Protein AF-A0A0T9P8U3-F1 (afdb_monomer_lite)

Secondary structure (DSSP, 8-state):
-GGG-EEEEEEEEEEETTEEEEEEEEEEEETTEEEEEEEEEETTS-EEEEEEEEEEEEETTTTEEEEEEEEEEE-S-TTHHHHHHHHH---EE-S-EEEE-SSSEEEEE--S-SS----EEEEES--

Organism: NCBI:txid1288385

Radius of gyration: 14.66 Å; chains: 1; bounding box: 38×22×43 Å

pLDDT: mean 82.55, std 10.93, range [45.12, 93.94]

Foldseek 3Di:
DVLPAAKWWWWDWDDDPPWIKIKIKIWGDDDFKIWIKIFIATPVRDTFKIWIKMWGDPDPVFRKTKIDTPDMDGDDDPCSVVVCCQRHDIWMQTNWDWDDPDSFWIWIQGPDTHPCNDTIIIGHPPD

Sequence (127 aa):
MKDIEGYWEVNCCFNHSPNSYHVYSRINIMEREIKSSADVYDASHRVKARRDIVF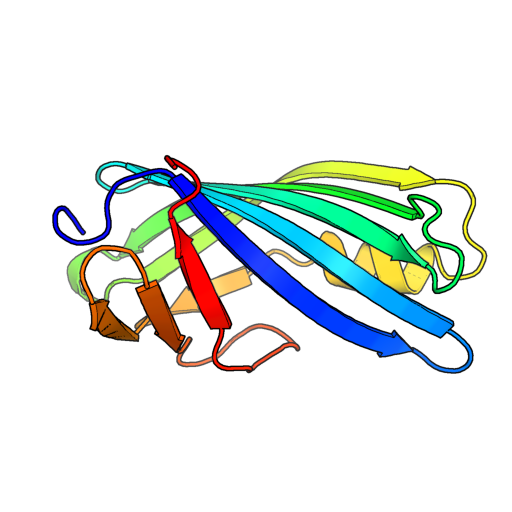SVLDVSNNIFTGKVLALSIINNDDSKYLNDFLNTPYTISHPIFYRLNRNTIFLEQSQGHPVDSLRLLTRADK

Structure (mmCIF, N/CA/C/O backbone):
data_AF-A0A0T9P8U3-F1
#
_entry.id   AF-A0A0T9P8U3-F1
#
loop_
_atom_site.group_PDB
_atom_site.id
_atom_site.type_symbol
_atom_site.label_atom_id
_atom_site.label_alt_id
_atom_site.label_comp_id
_atom_site.label_asym_id
_atom_site.label_entity_id
_atom_site.label_seq_id
_atom_site.pdbx_PDB_ins_code
_atom_site.Cartn_x
_atom_site.Cartn_y
_atom_site.Cartn_z
_atom_site.occupancy
_atom_site.B_iso_or_equiv
_atom_site.auth_seq_id
_atom_site.auth_comp_id
_atom_site.auth_asym_id
_atom_site.auth_atom_id
_atom_site.pdbx_PDB_model_num
ATOM 1 N N . MET A 1 1 ? -10.465 -0.159 14.237 1.00 70.19 1 MET A N 1
ATOM 2 C CA . MET A 1 1 ? -10.253 -0.644 12.856 1.00 70.19 1 MET A CA 1
ATOM 3 C C . MET A 1 1 ? -11.430 -1.419 12.273 1.00 70.19 1 MET A C 1
ATOM 5 O O .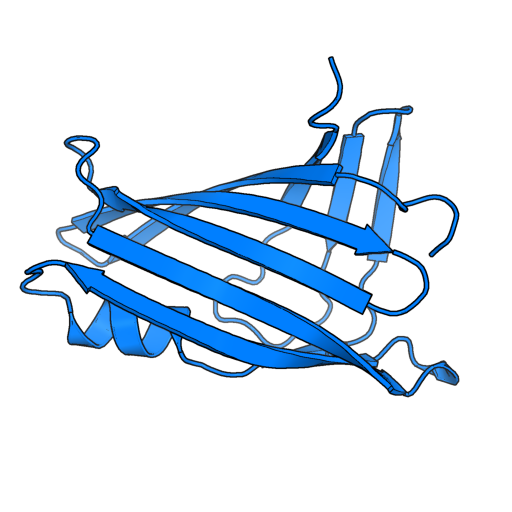 MET A 1 1 ? -11.521 -1.431 11.058 1.00 70.19 1 MET A O 1
ATOM 9 N N . LYS A 1 2 ? -12.354 -1.990 13.068 1.00 78.50 2 LYS A N 1
ATOM 10 C CA . LYS A 1 2 ? -13.522 -2.734 12.543 1.00 78.50 2 LYS A CA 1
ATOM 11 C C . LYS A 1 2 ? -14.256 -2.038 11.386 1.00 78.50 2 LYS A C 1
ATOM 13 O O . LYS A 1 2 ? -14.593 -2.669 10.396 1.00 78.50 2 LYS A O 1
ATOM 18 N N . ASP A 1 3 ? -14.423 -0.719 11.457 1.00 77.19 3 ASP A N 1
ATOM 19 C CA . ASP A 1 3 ? -15.159 0.044 10.435 1.00 77.19 3 ASP A CA 1
ATOM 20 C C . ASP A 1 3 ? -14.454 0.161 9.076 1.00 77.19 3 ASP A C 1
ATOM 22 O O . ASP A 1 3 ? -15.090 0.517 8.079 1.00 77.19 3 ASP A O 1
ATOM 26 N N . ILE A 1 4 ? -13.150 -0.117 9.039 1.00 80.44 4 ILE A N 1
ATOM 27 C CA . ILE A 1 4 ? -12.297 -0.052 7.847 1.00 80.44 4 ILE A CA 1
ATOM 28 C C . ILE A 1 4 ? -11.791 -1.438 7.427 1.00 80.44 4 ILE A C 1
ATOM 30 O O . ILE A 1 4 ? -10.989 -1.541 6.502 1.00 80.44 4 ILE A O 1
ATOM 34 N N . GLU A 1 5 ? -12.267 -2.503 8.080 1.00 88.88 5 GLU A N 1
ATOM 35 C CA . GLU A 1 5 ? -11.923 -3.871 7.706 1.00 88.88 5 GLU A CA 1
ATOM 36 C C . GLU A 1 5 ? -12.385 -4.206 6.281 1.00 88.88 5 GLU A C 1
ATOM 38 O O . GLU A 1 5 ? -13.395 -3.694 5.759 1.00 88.88 5 GLU A O 1
ATOM 43 N N . GLY A 1 6 ? -11.606 -5.084 5.655 1.00 88.75 6 GLY A N 1
ATOM 44 C CA . GLY A 1 6 ? -11.848 -5.626 4.327 1.00 88.75 6 GLY A CA 1
ATOM 45 C C . GLY A 1 6 ? -10.718 -5.363 3.339 1.00 88.75 6 GLY A C 1
ATOM 46 O O . GLY A 1 6 ? -9.607 -4.962 3.700 1.00 88.75 6 GLY A O 1
ATOM 47 N N . TYR A 1 7 ? -11.046 -5.611 2.073 1.00 90.75 7 TYR A N 1
ATOM 48 C CA . TYR A 1 7 ? -10.127 -5.539 0.948 1.00 90.75 7 TYR A CA 1
ATOM 49 C C . TYR A 1 7 ? -10.246 -4.203 0.224 1.00 90.75 7 TYR A C 1
ATOM 51 O O . TYR A 1 7 ? -11.337 -3.761 -0.150 1.00 90.75 7 TYR A O 1
ATOM 59 N N . TRP A 1 8 ? -9.097 -3.577 0.017 1.00 90.50 8 TRP A N 1
ATOM 60 C CA . TRP A 1 8 ? -8.959 -2.245 -0.538 1.00 90.50 8 TRP A CA 1
ATOM 61 C C . TRP A 1 8 ? -7.917 -2.226 -1.641 1.00 90.50 8 TRP A C 1
ATOM 63 O O . TRP A 1 8 ? -6.924 -2.948 -1.599 1.00 90.50 8 TRP A O 1
ATOM 73 N N . GLU A 1 9 ? -8.104 -1.324 -2.585 1.00 90.50 9 GLU A N 1
ATOM 74 C CA . GLU A 1 9 ? -7.157 -1.048 -3.649 1.00 90.50 9 GLU A CA 1
ATOM 75 C C . GLU A 1 9 ? -6.734 0.409 -3.595 1.00 90.50 9 GLU A C 1
ATOM 77 O O . GLU A 1 9 ? -7.541 1.303 -3.317 1.00 90.50 9 GLU A O 1
ATOM 82 N N . VAL A 1 10 ? -5.458 0.645 -3.877 1.00 87.88 10 VAL A N 1
ATOM 83 C CA . VAL A 1 10 ? -4.893 1.980 -4.017 1.00 87.88 10 VAL A CA 1
ATOM 84 C C . VAL A 1 10 ? -3.968 2.014 -5.219 1.00 87.88 10 VAL A C 1
ATOM 86 O O . VAL A 1 10 ? -3.143 1.125 -5.424 1.00 87.88 10 VAL A O 1
ATOM 89 N N . ASN A 1 11 ? -4.101 3.080 -5.994 1.00 87.50 11 ASN A N 1
ATOM 90 C CA . ASN A 1 11 ? -3.226 3.386 -7.109 1.00 87.50 11 ASN A CA 1
ATOM 91 C C . ASN A 1 11 ? -2.470 4.669 -6.789 1.00 87.50 11 ASN A C 1
ATOM 93 O O . ASN A 1 11 ? -3.069 5.641 -6.323 1.00 87.50 11 ASN A O 1
ATOM 97 N N . CYS A 1 12 ? -1.166 4.688 -7.033 1.00 85.44 12 CYS A N 1
ATOM 98 C CA . CYS A 1 12 ? -0.399 5.925 -7.020 1.00 85.44 12 CYS A CA 1
ATOM 99 C C . CYS A 1 12 ? 0.664 5.920 -8.112 1.00 85.44 12 CYS A C 1
ATOM 101 O O . CYS A 1 12 ? 1.083 4.869 -8.594 1.00 85.44 12 CYS A O 1
ATOM 103 N N . CYS A 1 13 ? 1.106 7.113 -8.492 1.00 87.06 13 CYS A N 1
ATOM 104 C CA . CYS A 1 13 ? 2.217 7.290 -9.413 1.00 87.06 13 CYS A CA 1
ATOM 105 C C . CYS A 1 13 ? 3.362 7.989 -8.688 1.00 87.06 13 CYS A C 1
ATOM 107 O O . CYS A 1 13 ? 3.126 8.863 -7.853 1.00 87.06 13 CYS A O 1
ATOM 109 N N . PHE A 1 14 ? 4.595 7.639 -9.034 1.00 84.50 14 PHE A N 1
ATOM 110 C CA . PHE A 1 14 ? 5.769 8.406 -8.636 1.00 84.50 14 PHE A CA 1
ATOM 111 C C . PHE A 1 14 ? 6.739 8.523 -9.809 1.00 84.50 14 PHE A C 1
ATOM 113 O O . PHE A 1 14 ? 6.782 7.667 -10.694 1.00 84.50 14 PHE A O 1
ATOM 120 N N . ASN A 1 15 ? 7.517 9.600 -9.808 1.00 85.25 15 ASN A N 1
ATOM 121 C CA . ASN A 1 15 ? 8.500 9.881 -10.844 1.00 85.25 15 ASN A CA 1
ATOM 122 C C . ASN A 1 15 ? 9.904 9.767 -10.255 1.00 85.25 15 ASN A C 1
ATOM 124 O O . ASN A 1 15 ? 10.188 10.328 -9.199 1.00 85.25 15 ASN A O 1
ATOM 128 N N . HIS A 1 16 ? 10.783 9.083 -10.973 1.00 85.25 16 HIS A N 1
ATOM 129 C CA . HIS A 1 16 ? 12.217 9.080 -10.743 1.00 85.25 16 HIS A CA 1
ATOM 130 C C . HIS A 1 16 ? 12.887 9.281 -12.098 1.00 85.25 16 HIS A C 1
ATOM 132 O O . HIS A 1 16 ? 13.039 8.330 -12.856 1.00 85.25 16 HIS A O 1
ATOM 138 N N . SER A 1 17 ? 13.183 10.542 -12.436 1.00 80.88 17 SER A N 1
ATOM 139 C CA . SER A 1 17 ? 13.630 10.939 -13.778 1.00 80.88 17 SER A CA 1
ATOM 140 C C . SER A 1 17 ? 14.756 10.033 -14.300 1.00 80.88 17 SER A C 1
ATOM 142 O O . SER A 1 17 ? 15.737 9.847 -13.580 1.00 80.88 17 SER A O 1
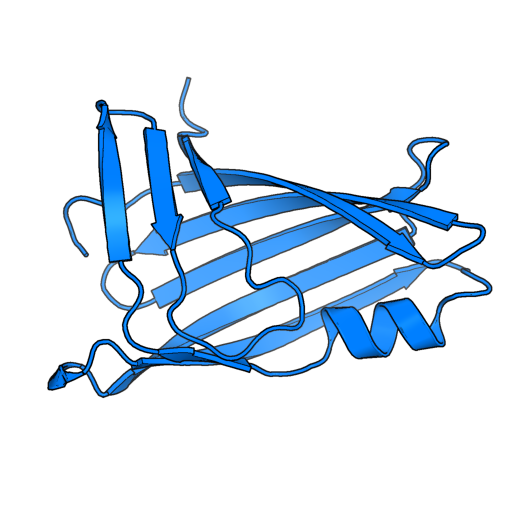ATOM 144 N N . PRO A 1 18 ? 14.650 9.497 -15.531 1.00 85.31 18 PRO A N 1
ATOM 145 C CA . PRO A 1 18 ? 13.649 9.803 -16.564 1.00 85.31 18 PRO A CA 1
ATOM 146 C C . PRO A 1 18 ? 12.357 8.967 -16.480 1.00 85.31 18 PRO A C 1
ATOM 148 O O . PRO A 1 18 ? 11.486 9.092 -17.338 1.00 85.31 18 PRO A O 1
ATOM 151 N N . ASN A 1 19 ? 12.230 8.101 -15.477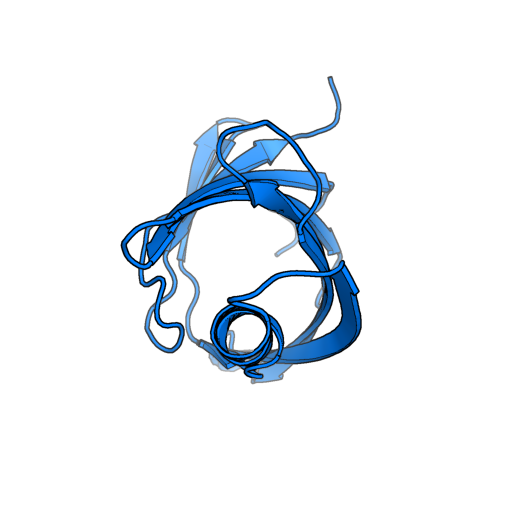 1.00 85.44 19 ASN A N 1
ATOM 152 C CA . ASN A 1 19 ? 11.182 7.095 -15.387 1.00 85.44 19 ASN A CA 1
ATOM 153 C C . ASN A 1 19 ? 9.964 7.565 -14.578 1.00 85.44 19 ASN A C 1
ATOM 155 O O . ASN A 1 19 ? 10.060 8.306 -13.596 1.00 85.44 19 ASN A O 1
ATOM 159 N N . SER A 1 20 ? 8.800 7.057 -14.974 1.00 89.06 20 SER A N 1
ATOM 160 C CA . SER A 1 20 ? 7.543 7.173 -14.236 1.00 89.06 20 SER A CA 1
ATOM 161 C C . SER A 1 20 ? 7.031 5.781 -13.918 1.00 89.06 20 SER A C 1
ATOM 163 O O . SER A 1 20 ? 7.038 4.895 -14.777 1.00 89.06 20 SER A O 1
ATOM 165 N N . TYR A 1 21 ? 6.567 5.610 -12.688 1.00 89.94 21 TYR A N 1
ATOM 166 C CA . TYR A 1 21 ? 6.102 4.334 -12.178 1.00 89.94 21 TYR A CA 1
ATOM 167 C C . TYR A 1 21 ? 4.664 4.439 -11.695 1.00 89.94 21 TYR A C 1
ATOM 169 O O . TYR A 1 21 ? 4.295 5.396 -11.014 1.00 89.94 21 TYR A O 1
ATOM 177 N N . HIS A 1 22 ? 3.872 3.423 -12.018 1.00 92.06 22 HIS A N 1
ATOM 178 C CA . HIS A 1 22 ? 2.528 3.232 -11.495 1.00 92.06 22 HIS A CA 1
ATOM 179 C C . HIS A 1 22 ? 2.537 2.092 -10.480 1.00 92.06 22 HIS A C 1
ATOM 181 O O . HIS A 1 22 ? 2.990 0.990 -10.782 1.00 92.06 22 HIS A O 1
ATOM 187 N N . VAL A 1 23 ? 2.039 2.349 -9.278 1.00 90.12 23 VAL A N 1
ATOM 188 C CA . VAL A 1 23 ? 1.957 1.375 -8.193 1.00 90.12 23 VAL A CA 1
ATOM 189 C C . VAL A 1 23 ? 0.502 1.030 -7.962 1.00 90.12 23 VAL A C 1
ATOM 191 O O . VAL A 1 23 ? -0.275 1.871 -7.514 1.00 90.12 23 VAL A O 1
ATOM 194 N N . TYR A 1 24 ? 0.163 -0.229 -8.196 1.00 91.75 24 TYR A N 1
ATOM 195 C CA . TYR A 1 24 ? -1.130 -0.785 -7.835 1.00 91.75 24 TYR A CA 1
ATOM 196 C C . TYR A 1 24 ? -0.964 -1.639 -6.587 1.00 91.75 24 TYR A C 1
ATOM 198 O O . TYR A 1 24 ? -0.266 -2.655 -6.616 1.00 91.75 24 TYR A O 1
ATOM 206 N N . SER A 1 25 ? -1.576 -1.219 -5.479 1.00 89.75 25 SER A N 1
ATOM 207 C CA . SER A 1 25 ? -1.522 -1.957 -4.218 1.00 89.75 25 SER A CA 1
ATOM 208 C C . SER A 1 25 ? -2.886 -2.507 -3.825 1.00 89.75 25 SER A C 1
ATOM 210 O O . SER A 1 25 ? -3.895 -1.811 -3.922 1.00 89.75 25 SER A O 1
ATOM 212 N N . ARG A 1 26 ? -2.892 -3.737 -3.312 1.00 92.44 26 ARG A N 1
ATOM 213 C CA . ARG A 1 26 ? -4.047 -4.402 -2.704 1.00 92.44 26 ARG A CA 1
ATOM 214 C C . ARG A 1 26 ? -3.776 -4.542 -1.218 1.00 92.44 26 ARG A C 1
ATOM 216 O O . ARG A 1 26 ? -2.753 -5.104 -0.827 1.00 92.44 26 ARG A O 1
ATOM 223 N N . ILE A 1 27 ? -4.677 -4.016 -0.406 1.00 89.12 27 ILE A N 1
ATOM 224 C CA . ILE A 1 27 ? -4.549 -3.905 1.040 1.00 89.12 27 ILE A CA 1
ATOM 225 C C . ILE A 1 27 ? -5.678 -4.702 1.685 1.00 89.12 27 ILE A C 1
ATOM 227 O O . ILE A 1 27 ? -6.845 -4.501 1.368 1.00 89.12 27 ILE A O 1
ATOM 231 N N . ASN A 1 28 ? -5.334 -5.579 2.617 1.00 90.06 28 ASN A N 1
ATOM 232 C CA . ASN A 1 28 ? -6.282 -6.287 3.459 1.00 90.06 28 ASN A CA 1
ATOM 233 C C . ASN A 1 28 ? -6.111 -5.812 4.903 1.00 90.06 28 ASN A C 1
ATOM 235 O O . ASN A 1 28 ? -5.038 -5.990 5.483 1.00 90.06 28 ASN A O 1
ATOM 239 N N . ILE A 1 29 ? -7.151 -5.196 5.462 1.00 87.19 29 ILE A N 1
ATOM 240 C CA . ILE A 1 29 ? -7.180 -4.746 6.856 1.00 87.19 29 ILE A CA 1
ATOM 241 C C . ILE A 1 29 ? -8.088 -5.696 7.625 1.00 87.19 29 ILE A C 1
ATOM 243 O O . ILE A 1 29 ? -9.293 -5.721 7.379 1.00 87.19 29 ILE A O 1
ATOM 247 N N . MET A 1 30 ? -7.515 -6.436 8.572 1.00 87.75 30 MET A N 1
ATOM 248 C CA . MET A 1 30 ? -8.251 -7.348 9.448 1.00 87.75 30 MET A CA 1
ATOM 249 C C . MET A 1 30 ? -7.760 -7.178 10.881 1.00 87.75 30 MET A C 1
ATOM 251 O O . MET A 1 30 ? -6.570 -7.325 11.154 1.00 87.75 30 MET A O 1
ATOM 255 N N . GLU A 1 31 ? -8.673 -6.879 11.804 1.00 84.88 31 GLU A N 1
ATOM 256 C CA . GLU A 1 31 ? -8.413 -6.727 13.236 1.00 84.88 31 GLU A CA 1
ATOM 257 C C . GLU A 1 31 ? -7.322 -5.706 13.590 1.00 84.88 31 GLU A C 1
ATOM 259 O O . GLU A 1 31 ? -7.624 -4.541 13.849 1.00 84.88 31 GLU A O 1
ATOM 264 N N .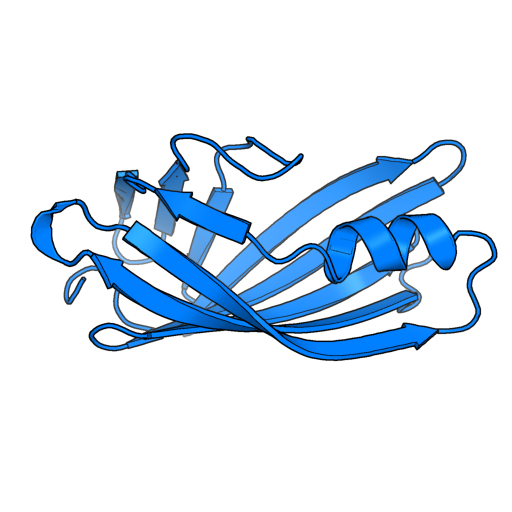 ARG A 1 32 ? -6.067 -6.162 13.675 1.00 79.88 32 ARG A N 1
ATOM 265 C CA . ARG A 1 32 ? -4.848 -5.425 14.052 1.00 79.88 32 ARG A CA 1
ATOM 266 C C . ARG A 1 32 ? -3.698 -5.656 13.071 1.00 79.88 32 ARG A C 1
ATOM 268 O O . ARG A 1 32 ? -2.563 -5.281 13.350 1.00 79.88 32 ARG A O 1
ATOM 275 N N . GLU A 1 33 ? -3.988 -6.259 11.929 1.00 84.31 33 GLU A N 1
ATOM 276 C CA . GLU A 1 33 ? -3.015 -6.569 10.897 1.00 84.31 33 GLU A CA 1
ATOM 277 C C . GLU A 1 33 ? -3.431 -5.910 9.581 1.00 84.31 33 GLU A C 1
ATOM 279 O O . GLU A 1 33 ? -4.599 -5.937 9.185 1.00 84.31 33 GLU A O 1
ATOM 284 N N . ILE A 1 34 ? -2.459 -5.305 8.901 1.00 87.19 34 ILE A N 1
ATOM 285 C CA . ILE A 1 34 ? -2.649 -4.741 7.567 1.00 87.19 34 ILE A CA 1
ATOM 286 C C . ILE A 1 34 ? -1.676 -5.449 6.635 1.00 87.19 34 ILE A C 1
ATOM 288 O O . ILE A 1 34 ? -0.467 -5.242 6.719 1.00 87.19 34 ILE A O 1
ATOM 292 N N . LYS A 1 35 ? -2.189 -6.281 5.733 1.00 89.88 35 LYS A N 1
ATOM 293 C CA . LYS A 1 35 ? -1.382 -6.881 4.663 1.00 89.88 35 LYS A CA 1
ATOM 294 C C . LYS A 1 35 ? -1.494 -6.014 3.432 1.00 89.88 35 LYS A C 1
ATOM 296 O O . LYS A 1 35 ? -2.588 -5.587 3.081 1.00 89.88 35 LYS A O 1
ATOM 301 N N . SER A 1 36 ? -0.383 -5.769 2.762 1.00 89.06 36 SER A N 1
ATOM 302 C CA . SER A 1 36 ? -0.368 -5.038 1.505 1.00 89.06 36 SER A CA 1
ATOM 303 C C . SER A 1 36 ? 0.530 -5.747 0.505 1.00 89.06 36 SER A C 1
ATOM 305 O O . SER A 1 36 ? 1.656 -6.117 0.830 1.00 89.06 36 SER A O 1
ATOM 307 N N . SER A 1 37 ? 0.018 -5.925 -0.706 1.00 91.75 37 SER A N 1
ATOM 308 C CA . SER A 1 37 ? 0.782 -6.371 -1.870 1.00 91.75 37 SER A CA 1
ATOM 309 C C . SER A 1 37 ? 0.777 -5.259 -2.909 1.00 91.75 37 SER A C 1
ATOM 311 O O . SER A 1 37 ? -0.237 -4.583 -3.074 1.00 91.75 37 SER A O 1
ATOM 313 N N . ALA A 1 38 ? 1.882 -5.051 -3.615 1.00 91.62 38 ALA A N 1
ATOM 314 C CA . ALA A 1 38 ? 2.014 -3.999 -4.615 1.00 91.62 38 ALA A CA 1
ATOM 315 C C . ALA A 1 38 ? 2.731 -4.506 -5.865 1.00 91.62 38 ALA A C 1
ATOM 317 O O . ALA A 1 38 ? 3.805 -5.097 -5.762 1.00 91.62 38 ALA A O 1
ATOM 318 N N . ASP A 1 39 ? 2.154 -4.220 -7.031 1.00 93.75 39 ASP A N 1
ATOM 319 C CA . ASP A 1 39 ? 2.813 -4.354 -8.328 1.00 93.75 39 ASP A CA 1
ATOM 320 C C . ASP A 1 39 ? 3.211 -2.957 -8.822 1.00 93.75 39 ASP A C 1
ATOM 322 O O . ASP A 1 39 ? 2.394 -2.031 -8.831 1.00 93.75 39 ASP A O 1
ATOM 326 N N . VAL A 1 40 ? 4.470 -2.809 -9.230 1.00 92.62 40 VAL A N 1
ATOM 327 C CA . VAL A 1 40 ? 5.013 -1.574 -9.801 1.00 92.62 40 VAL A CA 1
ATOM 328 C C . VAL A 1 40 ? 5.195 -1.765 -11.296 1.00 92.62 40 VAL A C 1
ATOM 330 O O . VAL A 1 40 ? 5.870 -2.703 -11.720 1.00 92.62 40 VAL A O 1
ATOM 333 N N . TYR A 1 41 ? 4.633 -0.857 -12.081 1.00 93.00 41 TYR A N 1
ATOM 334 C CA . TYR A 1 41 ? 4.672 -0.853 -13.537 1.00 93.00 41 TYR A CA 1
ATOM 335 C C . TYR A 1 41 ? 5.453 0.356 -14.045 1.00 93.00 41 TYR A C 1
ATOM 337 O O . TYR A 1 41 ? 5.375 1.428 -13.448 1.00 93.00 41 TYR A O 1
ATOM 345 N N . ASP A 1 42 ? 6.178 0.198 -15.150 1.00 91.69 42 ASP A N 1
ATOM 346 C CA . ASP A 1 42 ? 6.698 1.339 -15.910 1.00 91.69 42 ASP A CA 1
ATOM 347 C C . ASP A 1 42 ? 5.607 1.988 -16.785 1.00 91.69 42 ASP A C 1
ATOM 349 O O . ASP A 1 42 ? 4.470 1.512 -16.872 1.00 91.69 42 ASP A O 1
ATOM 353 N N . ALA A 1 43 ? 5.967 3.067 -17.481 1.00 89.44 43 ALA A N 1
ATOM 354 C CA . ALA A 1 43 ? 5.086 3.759 -18.423 1.00 89.44 43 ALA A CA 1
ATOM 355 C C . ALA A 1 43 ? 4.613 2.887 -19.609 1.00 89.44 43 ALA A C 1
ATOM 357 O O . ALA A 1 43 ? 3.660 3.249 -20.290 1.00 89.44 43 ALA A O 1
ATOM 358 N N . SER A 1 44 ? 5.259 1.743 -19.862 1.00 91.38 44 SER A N 1
ATOM 359 C CA . SER A 1 44 ? 4.858 0.756 -20.876 1.00 91.38 44 SER A CA 1
ATOM 360 C C . SER A 1 44 ? 4.022 -0.390 -20.290 1.00 91.38 44 SER A C 1
ATOM 362 O O . SER A 1 44 ? 3.847 -1.417 -20.946 1.00 91.38 44 SER A O 1
ATOM 364 N N . HIS A 1 45 ? 3.524 -0.241 -19.057 1.00 91.06 45 HIS A N 1
ATOM 365 C CA . HIS A 1 45 ? 2.738 -1.240 -18.329 1.00 91.06 45 HIS A CA 1
ATOM 366 C C . HIS A 1 45 ? 3.472 -2.567 -18.079 1.00 91.06 45 HIS A C 1
ATOM 368 O O . HIS A 1 45 ? 2.842 -3.606 -17.873 1.00 91.06 45 HIS A O 1
ATOM 374 N N . ARG A 1 46 ? 4.809 -2.560 -18.064 1.00 92.12 46 ARG A N 1
ATOM 375 C CA . ARG A 1 46 ? 5.605 -3.743 -17.718 1.00 92.12 46 ARG A CA 1
ATOM 376 C C . ARG A 1 46 ? 5.878 -3.754 -16.225 1.00 92.12 46 ARG A C 1
ATOM 378 O O . ARG A 1 46 ? 6.295 -2.744 -15.667 1.00 92.12 46 ARG A O 1
ATOM 385 N N . VAL A 1 47 ? 5.688 -4.909 -15.588 1.00 92.88 47 VAL A N 1
ATOM 386 C CA . VAL A 1 47 ? 6.011 -5.085 -14.166 1.00 92.88 47 VAL A CA 1
ATOM 387 C C . VAL A 1 47 ? 7.518 -4.912 -13.964 1.00 92.88 47 VAL A C 1
ATOM 389 O O . VAL A 1 47 ? 8.320 -5.600 -14.594 1.00 92.88 47 VAL A O 1
ATOM 392 N N . LYS A 1 48 ? 7.890 -4.003 -13.066 1.00 93.94 48 LYS A N 1
ATOM 393 C CA . LYS A 1 48 ? 9.270 -3.706 -12.663 1.00 93.94 48 LYS A CA 1
ATOM 394 C C . LYS A 1 48 ? 9.592 -4.177 -11.263 1.00 93.94 48 LYS A C 1
ATOM 396 O O . LYS A 1 48 ? 10.745 -4.496 -10.988 1.00 93.94 48 LYS A O 1
ATOM 401 N N . ALA A 1 49 ? 8.596 -4.245 -10.391 1.00 93.19 49 ALA A N 1
ATOM 402 C CA . ALA A 1 49 ? 8.781 -4.805 -9.069 1.00 93.19 49 ALA A CA 1
ATOM 403 C C . ALA A 1 49 ? 7.472 -5.317 -8.476 1.00 93.19 49 ALA A C 1
ATOM 405 O O . ALA A 1 49 ? 6.386 -4.878 -8.858 1.00 93.19 49 ALA A O 1
ATOM 406 N N . ARG A 1 50 ? 7.601 -6.233 -7.519 1.00 93.81 50 ARG A N 1
ATOM 407 C CA . ARG A 1 50 ? 6.512 -6.730 -6.681 1.00 93.81 50 ARG A CA 1
ATOM 408 C C . ARG A 1 50 ? 6.934 -6.707 -5.230 1.00 93.81 50 ARG A C 1
ATOM 410 O O . ARG A 1 50 ? 8.063 -7.092 -4.929 1.00 93.81 50 ARG A O 1
ATOM 417 N N . ARG A 1 51 ? 6.037 -6.301 -4.340 1.00 92.31 51 ARG A N 1
ATOM 418 C CA . ARG A 1 51 ? 6.293 -6.282 -2.900 1.00 92.31 51 ARG A CA 1
ATOM 419 C C . ARG A 1 51 ? 5.105 -6.815 -2.126 1.00 92.31 51 ARG A C 1
ATOM 421 O O . ARG A 1 51 ? 3.998 -6.343 -2.349 1.00 92.31 51 ARG A O 1
ATOM 428 N N . ASP A 1 52 ? 5.390 -7.641 -1.129 1.00 92.31 52 ASP A N 1
ATOM 429 C CA . ASP A 1 52 ? 4.469 -7.974 -0.049 1.00 92.31 52 ASP A CA 1
ATOM 430 C C . ASP A 1 52 ? 5.009 -7.423 1.272 1.00 92.31 52 ASP A C 1
ATOM 432 O O . ASP A 1 52 ? 6.182 -7.599 1.608 1.00 92.31 52 ASP A O 1
ATOM 436 N N . ILE A 1 53 ? 4.155 -6.746 2.033 1.00 89.75 53 ILE A N 1
ATOM 437 C CA . ILE A 1 53 ? 4.475 -6.152 3.331 1.00 89.75 53 ILE A CA 1
ATOM 438 C C . ILE A 1 53 ? 3.322 -6.393 4.302 1.00 89.75 53 ILE A C 1
ATOM 440 O O . ILE A 1 53 ? 2.148 -6.331 3.933 1.00 89.75 53 ILE A O 1
ATOM 444 N N . VAL A 1 54 ? 3.659 -6.655 5.560 1.00 89.94 54 VAL A N 1
ATOM 445 C CA . VAL A 1 54 ? 2.691 -6.715 6.656 1.00 89.94 54 VAL A CA 1
ATOM 446 C C . VAL A 1 54 ? 2.980 -5.600 7.645 1.00 89.94 54 VAL A C 1
ATOM 448 O O . VAL A 1 54 ? 4.135 -5.361 7.990 1.00 89.94 54 VAL A O 1
ATOM 451 N N . PHE A 1 55 ? 1.932 -4.922 8.099 1.00 86.69 55 PHE A N 1
ATOM 452 C CA . PHE A 1 55 ? 1.997 -4.002 9.220 1.00 86.69 55 PHE A CA 1
ATOM 453 C C . PHE A 1 55 ? 1.335 -4.639 10.429 1.00 86.69 55 PHE A C 1
ATOM 455 O O . PHE A 1 55 ? 0.161 -5.018 10.385 1.00 86.69 55 PHE A O 1
ATOM 462 N N . SER A 1 56 ? 2.098 -4.722 11.511 1.00 86.44 56 SER A N 1
ATOM 463 C CA . SER A 1 56 ? 1.632 -5.191 12.812 1.00 86.44 56 SER A CA 1
ATOM 464 C C . SER A 1 56 ? 1.591 -4.023 13.788 1.00 86.44 56 SER A C 1
ATOM 466 O O . SER A 1 56 ? 2.390 -3.091 13.680 1.00 86.44 56 SER A O 1
ATOM 468 N N . VAL A 1 57 ? 0.670 -4.062 14.751 1.00 86.00 57 VAL A N 1
ATOM 469 C CA . VAL A 1 57 ? 0.603 -3.027 15.789 1.00 86.00 57 VAL A CA 1
ATOM 470 C C . VAL A 1 57 ? 1.873 -3.052 16.639 1.00 86.00 57 VAL A C 1
ATOM 472 O O . VAL A 1 57 ? 2.215 -4.080 17.220 1.00 86.00 57 VAL A O 1
ATOM 475 N N . LEU A 1 58 ? 2.537 -1.902 16.721 1.00 85.94 58 LEU A N 1
ATOM 476 C CA . LEU A 1 58 ? 3.638 -1.631 17.639 1.00 85.94 58 LEU A CA 1
ATOM 477 C C . LEU A 1 58 ? 3.114 -1.014 18.944 1.00 85.94 58 LEU A C 1
ATOM 479 O O . LEU A 1 58 ? 3.494 -1.454 20.024 1.00 85.94 58 LEU A O 1
ATOM 483 N N . ASP A 1 59 ? 2.209 -0.036 18.844 1.00 83.75 59 ASP A N 1
ATOM 484 C CA . ASP A 1 59 ? 1.570 0.617 19.991 1.00 83.75 59 ASP A CA 1
ATOM 485 C C . ASP A 1 59 ? 0.086 0.866 19.698 1.00 83.75 59 ASP A C 1
ATOM 487 O O . ASP A 1 59 ? -0.278 1.667 18.837 1.00 83.75 59 ASP A O 1
ATOM 491 N N . VAL A 1 60 ? -0.783 0.168 20.430 1.00 77.69 60 VAL A N 1
ATOM 492 C CA . VAL A 1 60 ? -2.242 0.277 20.284 1.00 77.69 60 VAL A CA 1
ATOM 493 C C . VAL A 1 60 ? -2.745 1.646 20.740 1.00 77.69 60 VAL A C 1
ATOM 495 O O . VAL A 1 60 ? -3.665 2.185 20.133 1.00 77.69 60 VAL A O 1
ATOM 498 N N . SER A 1 61 ? -2.167 2.198 21.810 1.00 82.38 61 SER A N 1
ATOM 499 C CA . SER A 1 61 ? -2.644 3.441 22.424 1.00 82.38 61 SER A CA 1
ATOM 500 C C . SER A 1 61 ? -2.434 4.646 21.508 1.00 82.38 61 SER A C 1
ATOM 502 O O . SER A 1 61 ? -3.280 5.535 21.456 1.00 82.38 61 SER A O 1
ATOM 504 N N . ASN A 1 62 ? -1.362 4.603 20.715 1.00 78.38 62 ASN A N 1
ATOM 505 C CA . ASN A 1 62 ? -0.979 5.651 19.774 1.00 78.38 62 ASN A CA 1
ATOM 506 C C . ASN A 1 62 ? -1.266 5.285 18.302 1.00 78.38 62 ASN A C 1
ATOM 508 O O . ASN A 1 62 ? -0.897 6.022 17.391 1.00 78.38 62 ASN A O 1
ATOM 512 N N . ASN A 1 63 ? -1.934 4.151 18.043 1.00 77.19 63 ASN A N 1
ATOM 513 C CA . ASN A 1 63 ? -2.192 3.626 16.694 1.00 77.19 63 ASN A CA 1
ATOM 514 C C . ASN A 1 63 ? -0.925 3.575 15.820 1.00 77.19 63 ASN A C 1
ATOM 516 O O . ASN A 1 63 ? -0.925 4.017 14.670 1.00 77.19 63 ASN A O 1
ATOM 520 N N . ILE A 1 64 ? 0.166 3.056 16.381 1.00 83.06 64 ILE A N 1
ATOM 521 C CA . ILE A 1 64 ? 1.448 2.924 15.693 1.00 83.06 64 ILE A CA 1
ATOM 522 C C . ILE A 1 64 ? 1.575 1.503 15.157 1.00 83.06 64 ILE A C 1
ATOM 524 O O . ILE A 1 64 ? 1.433 0.532 15.903 1.00 83.06 64 ILE A O 1
ATOM 528 N N . PHE A 1 65 ? 1.893 1.382 13.872 1.00 83.88 65 PHE A N 1
ATOM 529 C CA . PHE A 1 65 ? 2.111 0.112 13.187 1.00 83.88 65 PHE A CA 1
ATOM 530 C C . PHE A 1 65 ? 3.515 0.065 12.604 1.00 83.88 65 PHE A C 1
ATOM 532 O O . PHE A 1 65 ? 3.978 1.055 12.052 1.00 83.88 65 PHE A O 1
ATOM 539 N N . THR A 1 66 ? 4.178 -1.085 12.660 1.00 86.19 66 THR A N 1
ATOM 540 C CA . THR A 1 66 ? 5.494 -1.286 12.042 1.00 86.19 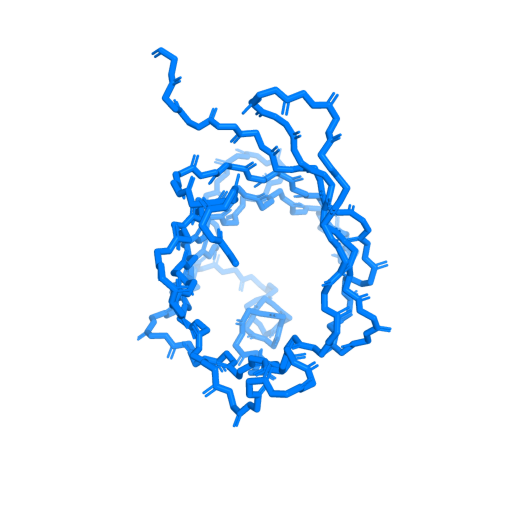66 THR A CA 1
ATOM 541 C C . THR A 1 66 ? 5.386 -2.216 10.841 1.00 86.19 66 THR A C 1
ATOM 543 O O . THR A 1 66 ? 4.737 -3.261 10.914 1.00 86.19 66 THR A O 1
ATOM 546 N N . GLY A 1 67 ? 5.972 -1.805 9.718 1.00 86.62 67 GLY A N 1
ATOM 547 C CA . GLY A 1 67 ? 5.967 -2.543 8.463 1.00 86.62 67 GLY A CA 1
ATOM 548 C C . GLY A 1 67 ? 7.159 -3.484 8.337 1.00 86.62 67 GLY A C 1
ATOM 549 O O . GLY A 1 67 ? 8.308 -3.060 8.443 1.00 86.62 67 GLY A O 1
ATOM 550 N N . LYS A 1 68 ? 6.890 -4.753 8.031 1.00 88.94 68 LYS A N 1
ATOM 551 C CA . LYS A 1 68 ? 7.895 -5.764 7.692 1.00 88.94 68 LYS A CA 1
ATOM 552 C C . LYS A 1 68 ? 7.670 -6.261 6.268 1.00 88.94 68 LYS A C 1
ATOM 554 O O . LYS A 1 68 ? 6.639 -6.871 5.978 1.00 88.94 68 LYS A O 1
ATOM 559 N N . VAL A 1 69 ? 8.645 -6.028 5.392 1.00 90.38 69 VAL A N 1
ATOM 560 C CA . VAL A 1 69 ? 8.645 -6.583 4.031 1.00 90.38 69 VAL A CA 1
ATOM 561 C C . VAL A 1 69 ? 8.773 -8.105 4.124 1.00 90.38 69 VAL A C 1
ATOM 563 O O . VAL A 1 69 ? 9.688 -8.623 4.763 1.00 90.38 69 VAL A O 1
ATOM 566 N N . LEU A 1 70 ? 7.817 -8.815 3.529 1.00 91.62 70 LEU A N 1
ATOM 567 C CA . LEU A 1 70 ? 7.768 -10.277 3.494 1.00 91.62 70 LEU A CA 1
ATOM 568 C C . LEU A 1 70 ? 8.424 -10.820 2.227 1.00 91.62 70 LEU A C 1
ATOM 570 O O . LEU A 1 70 ? 9.152 -11.807 2.283 1.00 91.62 70 LEU A O 1
ATOM 574 N N . ALA A 1 71 ? 8.171 -10.161 1.098 1.00 92.50 71 ALA A N 1
ATOM 575 C CA . ALA A 1 71 ? 8.744 -10.507 -0.190 1.00 92.50 71 ALA A CA 1
ATOM 576 C C . ALA A 1 71 ? 8.979 -9.242 -1.016 1.00 92.50 71 ALA A C 1
ATOM 578 O O . ALA A 1 71 ? 8.174 -8.309 -0.995 1.00 92.50 71 ALA A O 1
ATOM 579 N N . LEU A 1 72 ? 10.077 -9.229 -1.766 1.00 92.00 72 LEU A N 1
ATOM 580 C CA . LEU A 1 72 ? 10.400 -8.194 -2.736 1.00 92.00 72 LEU A CA 1
ATOM 581 C C . LEU A 1 72 ? 11.045 -8.853 -3.953 1.00 92.00 72 LEU A C 1
ATOM 583 O O . LEU A 1 72 ? 11.985 -9.633 -3.826 1.00 92.00 72 LEU A O 1
ATOM 587 N N . SER A 1 73 ? 10.536 -8.531 -5.135 1.00 92.44 73 SER A N 1
ATOM 588 C CA . SER A 1 73 ? 11.108 -8.938 -6.412 1.00 92.44 73 SER A CA 1
ATOM 589 C C . SER A 1 73 ? 11.289 -7.707 -7.283 1.00 92.44 73 SER A C 1
ATOM 591 O O . SER A 1 73 ? 10.365 -6.908 -7.413 1.00 92.44 73 SER A O 1
ATOM 593 N N . ILE A 1 74 ? 12.469 -7.559 -7.880 1.00 91.75 74 ILE A N 1
ATOM 594 C CA . ILE A 1 74 ? 12.793 -6.483 -8.817 1.00 91.75 74 ILE A CA 1
ATOM 595 C C . ILE A 1 74 ? 13.153 -7.136 -10.142 1.00 91.75 74 ILE A C 1
ATOM 597 O O . ILE A 1 74 ? 14.028 -7.999 -10.204 1.00 91.75 74 ILE A O 1
ATOM 601 N N . ILE A 1 75 ? 12.445 -6.755 -11.198 1.00 89.00 75 ILE A N 1
ATOM 602 C CA . ILE A 1 75 ? 12.519 -7.402 -12.503 1.00 89.00 75 ILE A CA 1
ATOM 603 C C . ILE A 1 75 ? 13.322 -6.509 -13.442 1.00 89.00 75 ILE A C 1
ATOM 605 O O . ILE A 1 75 ? 12.807 -5.502 -13.923 1.00 89.00 75 ILE A O 1
ATOM 609 N N . ASN A 1 76 ? 14.573 -6.918 -13.684 1.00 67.69 76 ASN A N 1
ATOM 610 C CA . ASN A 1 76 ? 15.473 -6.447 -14.744 1.00 67.69 76 ASN A CA 1
ATOM 611 C C . ASN A 1 76 ? 15.285 -4.954 -15.093 1.00 67.69 76 ASN A C 1
ATOM 613 O O . ASN A 1 76 ? 14.755 -4.602 -16.152 1.00 67.69 76 ASN A O 1
ATOM 617 N N . ASN A 1 77 ? 15.633 -4.088 -14.136 1.00 64.44 77 ASN A N 1
ATOM 618 C CA . ASN A 1 77 ? 15.477 -2.641 -14.241 1.00 64.44 77 ASN A CA 1
ATOM 619 C C . ASN A 1 77 ? 16.813 -1.938 -13.960 1.00 64.44 77 ASN A C 1
ATOM 621 O O . ASN A 1 77 ? 17.448 -2.217 -12.941 1.00 64.44 77 ASN A O 1
ATOM 625 N N . ASP A 1 78 ? 17.192 -0.997 -14.822 1.00 68.88 78 ASP A N 1
ATOM 626 C CA . ASP A 1 78 ? 18.356 -0.125 -14.629 1.00 68.88 78 ASP A CA 1
ATOM 627 C C . ASP A 1 78 ? 18.212 0.727 -13.348 1.00 68.88 78 ASP A C 1
ATOM 629 O O . ASP A 1 78 ? 19.185 0.955 -12.634 1.00 68.88 78 ASP A O 1
ATOM 633 N N . ASP A 1 79 ? 16.974 1.057 -12.957 1.00 73.75 79 ASP A N 1
ATOM 634 C CA . ASP A 1 79 ? 16.622 1.731 -11.693 1.00 73.75 79 ASP A CA 1
ATOM 635 C C . ASP A 1 79 ? 16.460 0.769 -10.501 1.00 73.75 79 ASP A C 1
ATOM 637 O O . ASP A 1 79 ? 15.864 1.115 -9.475 1.00 73.75 79 ASP A O 1
ATOM 641 N N . SER A 1 80 ? 16.953 -0.467 -10.614 1.00 80.06 80 SER A N 1
ATOM 642 C CA . SER A 1 80 ? 16.788 -1.501 -9.581 1.00 80.06 80 SER A CA 1
ATOM 643 C C . SER A 1 80 ? 17.193 -1.030 -8.188 1.00 80.06 80 SER A C 1
ATOM 645 O O . SER A 1 80 ? 16.508 -1.369 -7.229 1.00 80.06 80 SER A O 1
ATOM 647 N N . LYS A 1 81 ? 18.238 -0.199 -8.067 1.00 85.12 81 LYS A N 1
ATOM 648 C CA . LYS A 1 81 ? 18.651 0.381 -6.783 1.00 85.12 81 LYS A CA 1
ATOM 649 C C . LYS A 1 81 ? 17.580 1.298 -6.191 1.00 85.12 81 LYS A C 1
ATOM 651 O O . LYS A 1 81 ? 17.194 1.105 -5.045 1.00 85.12 81 LYS A O 1
ATOM 656 N N . TYR A 1 82 ? 17.076 2.258 -6.964 1.00 85.38 82 TYR A N 1
ATOM 657 C CA . TYR A 1 82 ? 16.053 3.183 -6.477 1.00 85.38 82 TYR A CA 1
ATOM 658 C C . TYR A 1 82 ? 14.768 2.439 -6.099 1.00 85.38 82 TYR A C 1
ATOM 660 O O . TYR A 1 82 ? 14.223 2.660 -5.020 1.00 85.38 82 TYR A O 1
ATOM 668 N N . LEU A 1 83 ? 14.304 1.519 -6.954 1.00 87.62 83 LEU A N 1
ATOM 669 C CA . LEU A 1 83 ? 13.122 0.710 -6.649 1.00 87.62 83 LEU A CA 1
ATOM 670 C C . LEU A 1 83 ? 13.334 -0.176 -5.423 1.00 87.62 83 LEU A C 1
ATOM 672 O O . LEU A 1 83 ? 12.408 -0.338 -4.632 1.00 87.62 83 LEU A O 1
ATOM 676 N N . ASN A 1 84 ? 14.535 -0.732 -5.252 1.00 87.75 84 ASN A N 1
ATOM 677 C CA . ASN A 1 84 ? 14.877 -1.494 -4.062 1.00 87.75 84 ASN A CA 1
ATOM 678 C C . ASN A 1 84 ? 14.778 -0.626 -2.815 1.00 87.75 84 ASN A C 1
ATOM 680 O O . ASN A 1 84 ? 14.091 -1.002 -1.875 1.00 87.75 84 ASN A O 1
ATOM 684 N N . ASP A 1 85 ? 15.409 0.543 -2.820 1.00 84.62 85 ASP A N 1
ATOM 685 C CA . ASP A 1 85 ? 15.409 1.435 -1.666 1.00 84.62 85 ASP A CA 1
ATOM 686 C C . ASP A 1 85 ? 13.976 1.898 -1.352 1.00 84.62 85 ASP A C 1
ATOM 688 O O . ASP A 1 85 ? 13.518 1.795 -0.215 1.00 84.62 85 ASP A O 1
ATOM 692 N N . PHE A 1 86 ? 13.206 2.291 -2.369 1.00 82.94 86 PHE A N 1
ATOM 693 C CA . PHE A 1 86 ? 11.807 2.698 -2.225 1.00 82.94 86 PHE A CA 1
ATOM 694 C C . PHE A 1 86 ? 10.907 1.593 -1.653 1.00 82.94 86 PHE A C 1
ATOM 696 O O . PHE A 1 86 ? 10.083 1.843 -0.773 1.00 82.94 86 PHE A O 1
ATOM 703 N N . LEU A 1 87 ? 11.033 0.363 -2.155 1.00 85.31 87 LEU A N 1
ATOM 704 C CA . LEU A 1 87 ? 10.144 -0.735 -1.777 1.00 85.31 87 LEU A CA 1
ATOM 705 C C . LEU A 1 87 ? 10.589 -1.447 -0.503 1.00 85.31 87 LEU A C 1
ATOM 707 O O . LEU A 1 87 ? 9.727 -1.909 0.247 1.00 85.31 87 LEU A O 1
ATOM 711 N N . ASN A 1 88 ? 11.894 -1.545 -0.260 1.00 83.25 88 ASN A N 1
ATOM 712 C CA . ASN A 1 88 ? 12.454 -2.322 0.837 1.00 83.25 88 ASN A CA 1
ATOM 713 C C . ASN A 1 88 ? 12.609 -1.527 2.134 1.00 83.25 88 ASN A C 1
ATOM 715 O O . ASN A 1 88 ? 12.850 -2.136 3.171 1.00 83.25 88 ASN A O 1
ATOM 719 N N . THR A 1 89 ? 12.484 -0.197 2.099 1.00 76.00 89 THR A N 1
ATOM 720 C CA . THR A 1 89 ? 12.559 0.630 3.310 1.00 76.00 89 THR A CA 1
ATOM 721 C C . THR A 1 89 ? 11.449 0.218 4.285 1.00 76.00 89 THR A C 1
ATOM 723 O O . THR A 1 89 ? 10.270 0.426 3.981 1.00 76.00 89 THR A O 1
ATOM 726 N N . PRO A 1 90 ? 11.780 -0.372 5.453 1.00 66.62 90 PRO A N 1
ATOM 727 C CA . PRO A 1 90 ? 10.798 -0.624 6.498 1.00 66.62 90 PRO A CA 1
ATOM 728 C C . PRO A 1 90 ? 10.305 0.717 7.031 1.00 66.62 90 PRO A C 1
ATOM 730 O O . PRO A 1 90 ? 11.100 1.638 7.214 1.00 66.62 90 PRO A O 1
ATOM 733 N N . TYR A 1 91 ? 9.010 0.835 7.303 1.00 74.38 91 TYR A N 1
ATOM 734 C CA . TYR A 1 91 ? 8.467 2.078 7.836 1.00 74.38 91 TYR A CA 1
ATOM 735 C C . TYR A 1 91 ? 7.392 1.836 8.877 1.00 74.38 91 TYR A C 1
ATOM 737 O O . TYR A 1 91 ? 6.681 0.826 8.877 1.00 74.38 91 TYR A O 1
ATOM 745 N N . THR A 1 92 ? 7.298 2.805 9.774 1.00 75.56 92 THR A N 1
ATOM 746 C CA . THR A 1 92 ? 6.294 2.858 10.820 1.00 75.56 92 THR A CA 1
ATOM 747 C C . THR A 1 92 ? 5.179 3.784 10.358 1.00 75.56 92 THR A C 1
ATOM 749 O O . THR A 1 92 ? 5.438 4.911 9.946 1.00 75.56 92 THR A O 1
ATOM 752 N N . ILE A 1 93 ? 3.938 3.312 10.412 1.00 76.50 93 ILE A N 1
ATOM 753 C CA . ILE A 1 93 ? 2.754 4.145 10.220 1.00 76.50 93 ILE A CA 1
ATOM 754 C C . ILE A 1 93 ? 2.341 4.626 11.606 1.00 76.50 93 ILE A C 1
ATOM 756 O O . ILE A 1 93 ? 1.829 3.842 12.405 1.00 76.50 93 ILE A O 1
ATOM 760 N N . SER A 1 94 ? 2.579 5.902 11.885 1.00 77.75 94 SER A N 1
ATOM 761 C CA . SER A 1 94 ? 2.196 6.539 13.144 1.00 77.75 94 SER A CA 1
ATOM 762 C C . SER A 1 94 ? 0.945 7.385 12.945 1.00 77.75 94 SER A C 1
ATOM 764 O O . SER A 1 94 ? 0.855 8.133 11.971 1.00 77.75 94 SER A O 1
ATOM 766 N N . HIS A 1 95 ? -0.010 7.258 13.869 1.00 78.75 95 HIS A N 1
ATOM 767 C CA . HIS A 1 95 ? -1.238 8.058 13.920 1.00 78.75 95 HIS A CA 1
ATOM 768 C C . HIS A 1 95 ? -1.971 8.190 12.566 1.00 78.75 95 HIS A C 1
ATOM 770 O O . HIS A 1 95 ? -2.272 9.309 12.145 1.00 78.75 95 HIS A O 1
ATOM 776 N N . PRO A 1 96 ? -2.251 7.084 11.844 1.00 77.25 96 PRO A N 1
ATOM 777 C CA . PRO A 1 96 ? -2.981 7.174 10.588 1.00 77.25 96 PRO A CA 1
ATOM 778 C C . PRO A 1 96 ? -4.395 7.712 10.830 1.00 77.25 96 PRO A C 1
ATOM 780 O O . PRO A 1 96 ? -5.120 7.214 11.696 1.00 77.25 96 PRO A O 1
ATOM 783 N N . ILE A 1 97 ? -4.799 8.700 10.034 1.00 78.31 97 ILE A N 1
ATOM 784 C CA . ILE A 1 97 ? -6.154 9.250 10.048 1.00 78.31 97 ILE A CA 1
ATOM 785 C C . ILE A 1 97 ? -6.914 8.676 8.854 1.00 78.31 97 ILE A C 1
ATOM 787 O O . ILE A 1 97 ? -6.455 8.733 7.712 1.00 78.31 97 ILE A O 1
ATOM 791 N N . PHE A 1 98 ? -8.089 8.108 9.124 1.00 79.75 98 PHE A N 1
ATOM 792 C CA . PHE A 1 98 ? -8.964 7.533 8.108 1.00 79.75 98 PHE A CA 1
ATOM 793 C C . PHE A 1 98 ? -10.224 8.389 7.964 1.00 79.75 98 PHE A C 1
ATOM 795 O O . PHE A 1 98 ? -11.078 8.389 8.851 1.00 79.75 98 PHE A O 1
ATOM 802 N N . TYR A 1 99 ? -10.381 9.074 6.833 1.00 83.75 99 TYR A N 1
ATOM 803 C CA . TYR A 1 99 ? -11.611 9.793 6.505 1.00 83.75 99 TYR A CA 1
ATOM 804 C C . TYR A 1 99 ? -12.490 8.921 5.617 1.00 83.75 99 TYR A C 1
ATOM 806 O O . TYR A 1 99 ? -12.162 8.631 4.465 1.00 83.75 99 TYR A O 1
ATOM 814 N N . ARG A 1 100 ? -13.635 8.490 6.137 1.00 84.75 100 ARG A N 1
ATOM 815 C CA . ARG A 1 100 ? -14.600 7.715 5.359 1.00 84.75 100 ARG A CA 1
ATOM 816 C C . ARG A 1 100 ? -15.430 8.652 4.488 1.00 84.75 100 ARG A C 1
ATOM 818 O O . ARG A 1 100 ? -16.206 9.443 5.009 1.00 84.75 100 ARG A O 1
ATOM 825 N N . LEU A 1 101 ? -15.301 8.528 3.170 1.00 86.19 101 LEU A N 1
ATOM 826 C CA . LEU A 1 101 ? -16.119 9.303 2.233 1.00 86.19 101 LEU A CA 1
ATOM 827 C C . LEU A 1 101 ? -17.484 8.659 2.010 1.00 86.19 101 LEU A C 1
ATOM 829 O O . LEU A 1 101 ? -18.495 9.343 1.896 1.00 86.19 101 LEU A O 1
ATOM 833 N N . ASN A 1 102 ? -17.509 7.329 1.913 1.00 86.50 102 ASN A N 1
ATOM 834 C CA . ASN A 1 102 ? -18.725 6.538 1.753 1.00 86.50 102 ASN A CA 1
ATOM 835 C C . ASN A 1 102 ? -18.472 5.078 2.189 1.00 86.50 102 ASN A C 1
ATOM 837 O O . ASN A 1 102 ? -17.487 4.769 2.862 1.00 86.50 102 ASN A O 1
ATOM 841 N N . ARG A 1 103 ? -19.371 4.145 1.850 1.00 84.44 103 ARG A N 1
ATOM 842 C CA . ARG A 1 103 ? -19.225 2.725 2.224 1.00 84.44 103 ARG A CA 1
ATOM 843 C C . ARG A 1 103 ? -18.000 2.040 1.600 1.00 84.44 103 ARG A C 1
ATOM 845 O O . ARG A 1 103 ? -17.445 1.129 2.216 1.00 84.44 103 ARG A O 1
ATOM 852 N N . ASN A 1 104 ? -17.589 2.497 0.424 1.00 88.75 104 ASN A N 1
ATOM 853 C CA . ASN A 1 104 ? -16.627 1.844 -0.455 1.00 88.75 104 ASN A CA 1
ATOM 854 C C . ASN A 1 104 ? -15.350 2.664 -0.662 1.00 88.75 104 ASN A C 1
ATOM 856 O O . ASN A 1 104 ? -14.497 2.254 -1.443 1.00 88.75 104 ASN A O 1
ATOM 860 N N . THR A 1 105 ? -15.215 3.811 0.006 1.00 87.75 105 THR A N 1
ATOM 861 C CA . THR A 1 105 ? -14.110 4.741 -0.226 1.00 87.75 105 THR A CA 1
ATOM 862 C C . THR A 1 105 ? -13.634 5.372 1.077 1.00 87.75 105 THR A C 1
ATOM 864 O O . THR A 1 105 ? -14.436 5.929 1.835 1.00 87.75 105 THR A O 1
ATOM 867 N N . ILE A 1 106 ? -12.324 5.309 1.314 1.00 87.44 106 ILE A N 1
ATOM 868 C CA . ILE A 1 106 ? -11.649 5.881 2.482 1.00 87.44 106 ILE A CA 1
ATOM 869 C C . ILE A 1 106 ? -10.442 6.690 2.009 1.00 87.44 106 ILE A C 1
ATOM 871 O O . ILE A 1 106 ? -9.691 6.234 1.153 1.00 87.44 106 ILE A O 1
ATOM 875 N N . PHE A 1 107 ? -10.228 7.864 2.593 1.00 84.25 107 PHE A N 1
ATOM 876 C CA . PHE A 1 107 ? -8.933 8.530 2.557 1.00 84.25 107 PHE A CA 1
ATOM 877 C C . PHE A 1 107 ? -8.096 8.102 3.750 1.00 84.25 107 PHE A C 1
ATOM 879 O O . PHE A 1 107 ? -8.553 8.174 4.888 1.00 84.25 107 PHE A O 1
ATOM 886 N N . LEU A 1 108 ? -6.867 7.689 3.476 1.00 79.44 108 LEU A N 1
ATOM 887 C CA . LEU A 1 108 ? -5.837 7.465 4.472 1.00 79.44 108 LEU A CA 1
ATOM 888 C C . LEU A 1 108 ? -4.825 8.608 4.399 1.00 79.44 108 LEU A C 1
ATOM 890 O O . LEU A 1 108 ? -4.187 8.818 3.366 1.00 79.44 108 LEU A O 1
ATOM 894 N N . GLU A 1 109 ? -4.663 9.301 5.515 1.00 75.75 109 GLU A N 1
ATOM 895 C CA . GLU A 1 109 ? -3.585 10.247 5.771 1.00 75.75 109 GLU A CA 1
ATOM 896 C C . GLU A 1 109 ? -2.618 9.613 6.778 1.00 75.75 109 GLU A C 1
ATOM 898 O O . GLU A 1 109 ? -3.042 9.047 7.787 1.00 75.75 109 GLU A O 1
ATOM 903 N N . GLN A 1 110 ? -1.319 9.653 6.491 1.00 70.19 110 GLN A N 1
ATOM 904 C CA . GLN A 1 110 ? -0.281 9.125 7.380 1.00 70.19 110 GLN A CA 1
ATOM 905 C C . GLN A 1 110 ? 0.482 10.299 7.974 1.00 70.19 110 GLN A C 1
ATOM 907 O O . GLN A 1 110 ? 0.862 11.201 7.232 1.00 70.19 110 GLN A O 1
ATOM 912 N N . SER A 1 111 ? 0.684 10.308 9.296 1.00 52.84 111 SER A N 1
ATOM 913 C CA . SER A 1 111 ? 1.149 11.530 9.946 1.00 52.84 111 SER A CA 1
ATOM 914 C C . SER A 1 111 ? 2.633 11.816 9.728 1.00 52.84 111 SER A C 1
ATOM 916 O O . SER A 1 111 ? 2.946 12.992 9.775 1.00 52.84 111 SER A O 1
ATOM 918 N N . GLN A 1 112 ? 3.514 10.828 9.489 1.00 53.47 112 GLN A N 1
ATOM 919 C CA . GLN A 1 112 ? 4.916 10.965 9.025 1.00 53.47 112 GLN A CA 1
ATOM 920 C C . GLN A 1 112 ? 5.521 9.580 8.707 1.00 53.47 112 GLN A C 1
ATOM 922 O O . GLN A 1 112 ? 5.150 8.598 9.354 1.00 53.47 112 GLN A O 1
ATOM 927 N N . GLY A 1 113 ? 6.517 9.507 7.806 1.00 49.16 113 GLY A N 1
ATOM 928 C CA . GLY A 1 113 ? 7.523 8.424 7.817 1.00 49.16 113 GLY A CA 1
ATOM 929 C C . GLY A 1 113 ? 7.769 7.647 6.517 1.00 49.16 113 GLY A C 1
ATOM 930 O O . GLY A 1 113 ? 8.567 6.712 6.531 1.00 49.16 113 GLY A O 1
ATOM 931 N N . HIS A 1 114 ? 7.140 8.011 5.395 1.00 50.31 114 HIS A N 1
ATOM 932 C CA . HIS A 1 114 ? 7.464 7.450 4.077 1.00 50.31 114 HIS A CA 1
ATOM 933 C C . HIS A 1 114 ? 7.755 8.591 3.093 1.00 50.31 114 HIS A C 1
ATOM 935 O O . HIS A 1 114 ? 7.050 9.591 3.126 1.00 50.31 114 HIS A O 1
ATOM 941 N N . PRO A 1 115 ? 8.680 8.445 2.125 1.00 45.12 115 PRO A N 1
ATOM 942 C CA . PRO A 1 115 ? 8.913 9.440 1.062 1.00 45.12 115 PRO A CA 1
ATOM 943 C C . PRO A 1 115 ? 7.707 9.692 0.130 1.00 45.12 115 PRO A C 1
ATOM 945 O O . PRO A 1 115 ? 7.821 10.381 -0.876 1.00 45.12 115 PRO A O 1
ATOM 948 N N . VAL A 1 116 ? 6.545 9.119 0.448 1.00 50.31 116 VAL A N 1
ATOM 949 C CA . VAL A 1 116 ? 5.273 9.332 -0.243 1.00 50.31 116 VAL A CA 1
ATOM 950 C C . VAL A 1 116 ? 4.269 9.745 0.830 1.00 50.31 116 VAL A C 1
ATOM 952 O O . VAL A 1 116 ? 3.318 9.015 1.117 1.00 50.31 116 VAL A O 1
ATOM 955 N N . ASP A 1 117 ? 4.551 10.891 1.458 1.00 48.03 117 ASP A N 1
ATOM 956 C CA . ASP A 1 117 ? 3.643 11.661 2.316 1.00 48.03 117 ASP A CA 1
ATOM 957 C C . ASP A 1 117 ? 2.489 12.188 1.450 1.00 48.03 117 ASP A C 1
ATOM 959 O O . ASP A 1 117 ? 2.394 13.366 1.112 1.00 48.03 117 ASP A O 1
ATOM 963 N N . SER A 1 118 ? 1.635 11.282 0.987 1.00 57.78 118 SER A N 1
ATOM 964 C CA . SER A 1 118 ? 0.478 11.635 0.179 1.00 57.78 118 SER A CA 1
ATOM 965 C C . SER A 1 118 ? -0.754 10.956 0.739 1.00 57.78 118 SER A C 1
ATOM 967 O O . SER A 1 118 ? -0.751 9.741 0.950 1.00 57.78 118 SER A O 1
ATOM 969 N N . LEU A 1 119 ? -1.820 11.737 0.892 1.00 66.94 119 LEU A N 1
ATOM 970 C CA . LEU A 1 119 ? -3.182 11.240 1.049 1.00 66.94 119 LEU A CA 1
ATOM 971 C C . LEU A 1 119 ? -3.459 10.143 0.017 1.00 66.94 119 LEU A C 1
ATOM 973 O O . LEU A 1 119 ? -3.254 10.335 -1.183 1.00 66.94 119 LEU A O 1
ATOM 977 N N . ARG A 1 120 ? -3.923 8.984 0.484 1.00 78.38 120 ARG A N 1
ATOM 978 C CA . ARG A 1 120 ? -4.242 7.843 -0.376 1.00 78.38 120 ARG A CA 1
ATOM 979 C C . ARG A 1 120 ? -5.733 7.580 -0.372 1.00 78.38 120 ARG A C 1
ATOM 981 O O . ARG A 1 120 ? -6.337 7.438 0.686 1.00 78.38 120 ARG A O 1
ATOM 988 N N . LEU A 1 121 ? -6.307 7.478 -1.564 1.00 84.75 121 LEU A N 1
ATOM 989 C CA . LEU A 1 121 ? -7.684 7.047 -1.750 1.00 84.75 121 LEU A CA 1
ATOM 990 C C . LEU A 1 121 ? -7.721 5.520 -1.854 1.00 84.75 121 LEU A C 1
ATOM 992 O O . LEU A 1 121 ? -7.176 4.946 -2.795 1.00 84.75 121 LEU A O 1
ATOM 996 N N . LEU A 1 122 ? -8.360 4.873 -0.887 1.00 86.31 122 LEU A N 1
ATOM 997 C CA . LEU A 1 122 ? -8.605 3.438 -0.867 1.00 86.31 122 LEU A CA 1
ATOM 998 C C . LEU A 1 122 ? -10.028 3.177 -1.358 1.00 86.31 122 LEU A C 1
ATOM 1000 O O . LEU A 1 122 ? -10.982 3.771 -0.848 1.00 86.31 122 LEU A O 1
ATOM 1004 N N . THR A 1 123 ? -10.176 2.263 -2.315 1.00 88.31 123 THR A N 1
ATOM 1005 C CA . THR A 1 123 ? -11.482 1.824 -2.836 1.00 88.31 123 THR A CA 1
ATOM 1006 C C . THR A 1 123 ? -11.696 0.346 -2.531 1.00 88.31 123 THR A C 1
ATOM 1008 O O . THR A 1 123 ? -10.756 -0.430 -2.658 1.00 88.31 123 THR A O 1
ATOM 1011 N N . ARG A 1 124 ? -12.899 -0.062 -2.107 1.00 88.81 124 ARG A N 1
ATOM 1012 C CA . ARG A 1 124 ? -13.198 -1.486 -1.868 1.00 88.81 124 ARG A CA 1
ATOM 1013 C C . ARG A 1 124 ? -13.072 -2.297 -3.159 1.00 88.81 124 ARG A C 1
ATOM 1015 O O . ARG A 1 124 ? -13.582 -1.863 -4.192 1.00 88.81 124 ARG A O 1
ATOM 1022 N N . ALA A 1 125 ? -12.433 -3.463 -3.062 1.00 82.50 125 ALA A N 1
ATOM 1023 C CA . ALA A 1 125 ? -12.249 -4.390 -4.183 1.00 82.50 125 ALA A CA 1
ATOM 1024 C C . ALA A 1 125 ? -13.522 -5.198 -4.505 1.00 82.50 125 ALA A C 1
ATOM 1026 O O . ALA A 1 125 ? -13.752 -5.556 -5.656 1.00 82.50 125 ALA A O 1
ATOM 1027 N N . ASP A 1 126 ? -14.370 -5.445 -3.501 1.00 66.56 126 ASP A N 1
ATOM 1028 C CA . ASP A 1 126 ? -15.589 -6.246 -3.642 1.00 66.56 126 ASP A CA 1
ATOM 1029 C C . ASP A 1 126 ? -16.669 -5.440 -4.395 1.00 66.56 126 ASP A C 1
ATOM 1031 O O . ASP A 1 126 ? -17.419 -4.656 -3.798 1.00 66.56 126 ASP A O 1
ATOM 1035 N N . LYS A 1 127 ? -16.724 -5.605 -5.719 1.00 52.81 127 LYS A N 1
ATOM 1036 C CA . LYS A 1 127 ? -17.844 -5.204 -6.578 1.00 52.81 127 LYS A CA 1
ATOM 1037 C C . LYS A 1 127 ? -18.425 -6.413 -7.288 1.00 52.81 127 LYS A C 1
ATOM 1039 O O . LYS A 1 127 ? -17.627 -7.208 -7.826 1.00 52.81 127 LYS A O 1
#